Protein AF-A0A535H1F7-F1 (afdb_monomer_lite)

pLDDT: mean 89.7, std 13.37, range [34.09, 97.94]

Radius of gyration: 19.29 Å; chains: 1; bounding box: 61×32×50 Å

Foldseek 3Di:
DDDPPPDVDPCDPVNCVVFFPFPDPAFADWDFDQLQKIKTWGQDPNDIDIDIDGDWFKWFFLDCQLVVVCPVLAEACPDDCNVVGQKYWHAADDDRLDSGIIITGNGRVVVQVSSQVSVCVVVVHHDDDCVVVVSTIDHDGRRVRVCVVNRGDHD

Sequence (155 aa):
MFPFTSDETTVRVEDERVFGWDAMPGIVSVWANREGRAVVWQRLEGRITFTTERCRPWLFATTLEELSKLGRSLLPLDGAGGDGAAVSYRELEGPEGSYRYMLSARDGRALERMLLNGASRRLGRQVTNLNDLPETYYHLGPVEQYLMLTGRVYF

Secondary structure (DSSP, 8-state):
------------HHHHHHH-S-----EEEEEE-TTSEEEEEEEETTEEEEEEEE---EEEES-SGGGGGGGGGEEETTSTTTTTSSEEEEE-S--TTSS-EEEEES-HHHHHHHHHHHHHHHHTS----GGG-TTTEE---HHHHHHHHHT----

Structure (mmCIF, N/CA/C/O backbone):
data_AF-A0A535H1F7-F1
#
_entry.id   AF-A0A535H1F7-F1
#
loop_
_atom_site.group_PDB
_atom_site.id
_atom_site.type_symbol
_atom_site.label_atom_id
_atom_site.label_alt_id
_atom_site.label_comp_id
_atom_site.label_asym_id
_atom_site.label_entity_id
_atom_site.label_seq_id
_atom_site.pdbx_PDB_ins_code
_atom_site.Cartn_x
_atom_site.Cartn_y
_atom_site.Cartn_z
_atom_site.occupancy
_atom_site.B_iso_or_equiv
_atom_site.auth_seq_id
_atom_site.auth_comp_id
_atom_site.auth_asym_id
_atom_site.auth_atom_id
_atom_site.pdbx_PDB_model_num
ATOM 1 N N . MET A 1 1 ? 39.985 3.943 -28.344 1.00 34.12 1 MET A N 1
ATOM 2 C CA . MET A 1 1 ? 39.216 2.724 -28.027 1.00 34.12 1 MET A CA 1
ATOM 3 C C . MET A 1 1 ? 39.763 2.205 -26.710 1.00 34.12 1 MET A C 1
ATOM 5 O O . MET A 1 1 ? 40.805 1.570 -26.709 1.00 34.12 1 MET A O 1
ATOM 9 N N . PHE A 1 2 ? 39.169 2.623 -25.593 1.00 34.09 2 PHE A N 1
ATOM 10 C CA . PHE A 1 2 ? 39.557 2.137 -24.267 1.00 34.09 2 PHE A CA 1
ATOM 11 C C . PHE A 1 2 ? 38.688 0.921 -23.945 1.00 34.09 2 PHE A C 1
ATOM 13 O O . PHE A 1 2 ? 37.485 0.979 -24.216 1.00 34.09 2 PHE A O 1
ATOM 20 N N . PRO A 1 3 ? 39.259 -0.181 -23.438 1.00 44.75 3 PRO A N 1
ATOM 21 C CA . PRO A 1 3 ? 38.464 -1.339 -23.087 1.00 44.75 3 PRO A CA 1
ATOM 22 C C . PRO A 1 3 ? 37.651 -0.991 -21.838 1.00 44.75 3 PRO A C 1
ATOM 24 O O . PRO A 1 3 ? 38.208 -0.580 -20.822 1.00 44.75 3 PRO A O 1
ATOM 27 N N . PHE A 1 4 ? 36.330 -1.137 -21.921 1.00 38.34 4 PHE A N 1
ATOM 28 C CA . PHE A 1 4 ? 35.509 -1.313 -20.731 1.00 38.34 4 PHE A CA 1
ATOM 29 C C . PHE A 1 4 ? 35.819 -2.717 -20.219 1.00 38.34 4 PHE A C 1
ATOM 31 O O . PHE A 1 4 ? 35.264 -3.704 -20.697 1.00 38.34 4 PHE A O 1
ATOM 38 N N . THR A 1 5 ? 36.777 -2.814 -19.305 1.00 42.38 5 THR A N 1
ATOM 39 C CA . THR A 1 5 ? 36.893 -3.986 -18.448 1.00 42.38 5 THR A CA 1
ATOM 40 C C . THR A 1 5 ? 35.646 -3.962 -17.578 1.00 42.38 5 THR A C 1
ATOM 42 O O . THR A 1 5 ? 35.468 -3.044 -16.780 1.00 42.38 5 THR A O 1
ATOM 45 N N . SER A 1 6 ? 34.732 -4.899 -17.814 1.00 46.84 6 SER A N 1
ATOM 46 C CA . SER A 1 6 ? 33.605 -5.167 -16.929 1.00 46.84 6 SER A CA 1
ATOM 47 C C . SER A 1 6 ? 34.179 -5.645 -15.604 1.00 46.84 6 SER A C 1
ATOM 49 O O . SER A 1 6 ? 34.478 -6.827 -15.441 1.00 46.84 6 SER A O 1
ATOM 51 N N . ASP A 1 7 ? 34.422 -4.686 -14.716 1.00 46.91 7 ASP A N 1
ATOM 52 C CA . ASP A 1 7 ? 34.613 -4.952 -13.304 1.00 46.91 7 ASP A CA 1
ATOM 53 C C . ASP A 1 7 ? 33.304 -5.580 -12.826 1.00 46.91 7 ASP A C 1
ATOM 55 O O . ASP A 1 7 ? 32.219 -5.058 -13.096 1.00 46.91 7 ASP A O 1
ATOM 59 N N . GLU A 1 8 ? 33.393 -6.761 -12.234 1.00 54.22 8 GLU A N 1
ATOM 60 C CA . GLU A 1 8 ? 32.264 -7.444 -11.619 1.00 54.22 8 GLU A CA 1
ATOM 61 C C . GLU A 1 8 ? 31.886 -6.596 -10.398 1.00 54.22 8 GLU A C 1
ATOM 63 O O . GLU A 1 8 ? 32.431 -6.757 -9.305 1.00 54.22 8 GLU A O 1
ATOM 68 N N . THR A 1 9 ? 31.063 -5.569 -10.633 1.00 55.44 9 THR A N 1
ATOM 69 C CA . THR A 1 9 ? 30.801 -4.511 -9.664 1.00 55.44 9 THR A CA 1
ATOM 70 C C . THR A 1 9 ? 30.139 -5.131 -8.451 1.00 55.44 9 THR A C 1
ATOM 72 O O . THR A 1 9 ? 28.969 -5.513 -8.476 1.00 55.44 9 THR A O 1
ATOM 75 N N . THR A 1 10 ? 30.896 -5.230 -7.366 1.00 58.28 10 THR A N 1
ATOM 76 C CA . THR A 1 10 ? 30.339 -5.457 -6.042 1.00 58.28 10 THR A CA 1
ATOM 77 C C . THR A 1 10 ? 29.435 -4.262 -5.768 1.00 58.28 10 THR A C 1
ATOM 79 O O . THR A 1 10 ? 29.930 -3.162 -5.522 1.00 58.28 10 THR A O 1
ATOM 82 N N . VAL A 1 11 ? 28.119 -4.459 -5.907 1.00 60.19 11 VAL A N 1
ATOM 83 C CA . VAL A 1 11 ? 27.111 -3.435 -5.613 1.00 60.19 11 VAL A CA 1
ATOM 84 C C . VAL A 1 11 ? 27.355 -2.976 -4.184 1.00 60.19 11 VAL A C 1
ATOM 86 O O . VAL A 1 11 ? 27.321 -3.785 -3.252 1.00 60.19 11 VAL A O 1
ATOM 89 N N . ARG A 1 12 ? 27.694 -1.699 -4.011 1.00 71.06 12 ARG A N 1
ATOM 90 C CA . ARG A 1 12 ? 27.911 -1.153 -2.675 1.00 71.06 12 ARG A CA 1
ATOM 91 C C . ARG A 1 12 ? 26.553 -0.876 -2.045 1.00 71.06 12 ARG A C 1
ATOM 93 O O . ARG A 1 12 ? 25.614 -0.503 -2.739 1.00 71.06 12 ARG A O 1
ATOM 100 N N . VAL A 1 13 ? 26.439 -0.998 -0.725 1.00 73.44 13 VAL A N 1
ATOM 101 C CA . VAL A 1 13 ? 25.183 -0.688 -0.008 1.00 73.44 13 VAL A CA 1
ATOM 102 C C . VAL A 1 13 ? 24.744 0.761 -0.263 1.00 73.44 13 VAL A C 1
ATOM 104 O O . VAL A 1 13 ? 23.559 1.082 -0.259 1.00 73.44 13 VAL A O 1
ATOM 107 N N . GLU A 1 14 ? 25.688 1.668 -0.516 1.00 77.81 14 GLU A N 1
ATOM 108 C CA . GLU A 1 14 ? 25.384 3.043 -0.901 1.00 77.81 14 GLU A CA 1
ATOM 109 C C . GLU A 1 14 ? 24.698 3.149 -2.273 1.00 77.81 14 GLU A C 1
ATOM 111 O O . GLU A 1 14 ? 23.870 4.046 -2.452 1.00 77.81 14 GLU A O 1
ATOM 116 N N . ASP A 1 15 ? 24.980 2.233 -3.205 1.00 75.44 15 ASP A N 1
ATOM 117 C CA . ASP A 1 15 ? 24.348 2.197 -4.528 1.00 75.44 15 ASP A CA 1
ATOM 118 C C . ASP A 1 15 ? 22.857 1.861 -4.404 1.00 75.44 15 ASP A C 1
ATOM 120 O O . ASP A 1 15 ? 22.048 2.448 -5.122 1.00 75.44 15 ASP A O 1
ATOM 124 N N . GLU A 1 16 ? 22.465 1.033 -3.425 1.00 79.94 16 GLU A N 1
ATOM 125 C CA . GLU A 1 16 ? 21.056 0.704 -3.156 1.00 79.94 16 GLU A CA 1
ATOM 126 C C . GLU A 1 16 ? 20.216 1.938 -2.794 1.00 79.94 16 GLU A C 1
ATOM 128 O O . GLU A 1 16 ? 19.014 1.989 -3.052 1.00 79.94 16 GLU A O 1
ATOM 133 N N . ARG A 1 17 ? 20.837 2.969 -2.207 1.00 74.69 17 ARG A N 1
ATOM 134 C CA . ARG A 1 17 ? 20.139 4.205 -1.815 1.00 74.69 17 ARG A CA 1
ATOM 135 C C . ARG A 1 17 ? 19.812 5.099 -3.000 1.00 74.69 17 ARG A C 1
ATOM 137 O O . ARG A 1 17 ? 18.868 5.881 -2.925 1.00 74.69 17 ARG A O 1
ATOM 144 N N . VAL A 1 18 ? 20.631 5.032 -4.046 1.00 73.50 18 VAL A N 1
ATOM 145 C CA . VAL A 1 18 ? 20.460 5.840 -5.253 1.00 73.50 18 VAL A CA 1
ATOM 146 C C . VAL A 1 18 ? 19.662 5.040 -6.268 1.00 73.50 18 VAL A C 1
ATOM 148 O O . VAL A 1 18 ? 18.619 5.504 -6.703 1.00 73.50 18 VAL A O 1
ATOM 151 N N . PHE A 1 19 ? 20.111 3.830 -6.593 1.00 76.94 19 PHE A N 1
ATOM 152 C CA . PHE A 1 19 ? 19.600 3.006 -7.688 1.00 76.94 19 PHE A CA 1
ATOM 153 C C . PHE A 1 19 ? 18.562 1.965 -7.259 1.00 76.94 19 PHE A C 1
ATOM 155 O O . PHE A 1 19 ? 18.082 1.208 -8.100 1.00 76.94 19 PHE A O 1
ATOM 162 N N . GLY A 1 20 ? 18.192 1.939 -5.977 1.00 82.44 20 GLY A N 1
ATOM 163 C CA . GLY A 1 20 ? 17.369 0.869 -5.433 1.00 82.44 20 GLY A CA 1
ATOM 164 C C . GLY A 1 20 ? 18.135 -0.454 -5.328 1.00 82.44 20 GLY A C 1
ATOM 165 O O . GLY A 1 20 ? 19.291 -0.557 -5.733 1.00 82.44 20 GLY A O 1
ATOM 166 N N . TRP A 1 21 ? 17.501 -1.475 -4.758 1.00 84.56 21 TRP A N 1
ATOM 167 C CA . TRP A 1 21 ? 18.108 -2.801 -4.562 1.00 84.56 21 TRP A CA 1
ATOM 168 C C . TRP A 1 21 ? 17.654 -3.842 -5.601 1.00 84.56 21 TRP A C 1
ATOM 170 O O . TRP A 1 21 ? 18.106 -4.986 -5.572 1.00 84.56 21 TRP A O 1
ATOM 180 N N . ASP A 1 22 ? 16.757 -3.476 -6.522 1.00 87.56 22 ASP A N 1
ATOM 181 C CA . ASP A 1 22 ? 16.341 -4.337 -7.632 1.00 87.56 22 ASP A CA 1
ATOM 182 C C . ASP A 1 22 ? 17.263 -4.131 -8.841 1.00 87.56 22 ASP A C 1
ATOM 184 O O . ASP A 1 22 ? 17.477 -3.011 -9.301 1.00 87.56 22 ASP A O 1
ATOM 188 N N . ALA A 1 23 ? 17.797 -5.229 -9.379 1.00 82.50 23 ALA A N 1
ATOM 189 C CA . ALA A 1 23 ? 18.746 -5.195 -10.488 1.00 82.50 23 ALA A CA 1
ATOM 190 C C . ALA A 1 23 ? 18.111 -4.863 -11.853 1.00 82.50 23 ALA A C 1
ATOM 192 O O . ALA A 1 23 ? 18.832 -4.813 -12.849 1.00 82.50 23 ALA A O 1
ATOM 193 N N . MET A 1 24 ? 16.786 -4.684 -11.941 1.00 82.56 24 MET A N 1
ATOM 194 C CA . MET A 1 24 ? 16.075 -4.409 -13.187 1.00 82.56 24 MET A CA 1
ATOM 195 C C . MET A 1 24 ? 16.533 -3.073 -13.794 1.00 82.56 24 MET A C 1
ATOM 197 O O . MET A 1 24 ? 16.177 -2.004 -13.294 1.00 82.56 24 MET A O 1
ATOM 201 N N . PRO A 1 25 ? 17.256 -3.095 -14.929 1.00 82.50 25 PRO A N 1
ATOM 202 C CA . PRO A 1 25 ? 17.797 -1.878 -15.500 1.00 82.50 25 PRO A CA 1
ATOM 203 C C . PRO A 1 25 ? 16.764 -1.159 -16.374 1.00 82.50 25 PRO A C 1
ATOM 205 O O . PRO A 1 25 ? 15.789 -1.738 -16.869 1.00 82.50 25 PRO A O 1
ATOM 208 N N . GLY A 1 26 ? 17.047 0.118 -16.634 1.00 86.50 26 GLY A N 1
ATOM 209 C CA . GLY A 1 26 ? 16.434 0.871 -17.726 1.00 86.50 26 GLY A CA 1
ATOM 210 C C . GLY A 1 26 ? 14.950 1.174 -17.551 1.00 86.50 26 GLY A C 1
ATOM 211 O O . GLY A 1 26 ? 14.275 1.389 -18.555 1.00 86.50 26 GLY A O 1
ATOM 212 N N . ILE A 1 27 ? 14.425 1.185 -16.324 1.00 93.19 27 ILE A N 1
ATOM 213 C CA . ILE A 1 27 ? 13.049 1.618 -16.064 1.00 93.19 27 ILE A CA 1
ATOM 214 C C . ILE A 1 27 ? 12.942 3.108 -16.399 1.00 93.19 27 ILE A C 1
ATOM 216 O O . ILE A 1 27 ? 13.710 3.922 -15.899 1.00 93.19 27 ILE A O 1
ATOM 220 N N . VAL A 1 28 ? 11.990 3.454 -17.264 1.00 94.19 28 VAL A N 1
ATOM 221 C CA . VAL A 1 28 ? 11.744 4.840 -17.705 1.00 94.19 28 VAL A CA 1
ATOM 222 C C . VAL A 1 28 ? 10.407 5.384 -17.213 1.00 94.19 28 VAL A C 1
ATOM 224 O O . VAL A 1 28 ? 10.169 6.585 -17.266 1.00 94.19 28 VAL A O 1
ATOM 227 N N . SER A 1 29 ? 9.496 4.509 -16.785 1.00 95.44 29 SER A N 1
ATOM 228 C CA . SER A 1 29 ? 8.220 4.904 -16.198 1.00 95.44 29 SER A CA 1
ATOM 229 C C . SER A 1 29 ? 7.586 3.734 -15.459 1.00 95.44 29 SER A C 1
ATOM 231 O O . SER A 1 29 ? 7.764 2.573 -15.841 1.00 95.44 29 SER A O 1
ATOM 233 N N . VAL A 1 30 ? 6.798 4.049 -14.437 1.00 97.00 30 VAL A N 1
ATOM 234 C CA . VAL A 1 30 ? 5.949 3.096 -13.730 1.00 97.00 30 VAL A CA 1
ATOM 235 C C . VAL A 1 30 ? 4.556 3.687 -13.585 1.00 97.00 30 VAL A C 1
ATOM 237 O O . VAL A 1 30 ? 4.379 4.854 -13.243 1.00 97.00 30 VAL A O 1
ATOM 240 N N . TRP A 1 31 ? 3.553 2.848 -13.802 1.00 97.62 31 TRP A N 1
ATOM 241 C CA . TRP A 1 31 ? 2.172 3.109 -13.431 1.00 97.62 31 TRP A CA 1
ATOM 242 C C . TRP A 1 31 ? 1.718 1.994 -12.508 1.00 97.62 31 TRP A C 1
ATOM 244 O O . TRP A 1 31 ? 1.998 0.826 -12.763 1.00 97.62 31 TRP A O 1
ATOM 254 N N . ALA A 1 32 ? 0.979 2.332 -11.462 1.00 97.56 32 ALA A N 1
ATOM 255 C CA . ALA A 1 32 ? 0.374 1.344 -10.589 1.00 97.56 32 ALA A CA 1
ATOM 256 C C . ALA A 1 32 ? -1.012 1.799 -10.140 1.00 97.56 32 ALA A C 1
ATOM 258 O O . ALA A 1 32 ? -1.337 2.989 -10.159 1.00 97.56 32 ALA A O 1
ATOM 259 N N . ASN A 1 33 ? -1.842 0.844 -9.725 1.00 96.44 33 ASN A N 1
ATOM 260 C CA . ASN A 1 33 ? -3.185 1.119 -9.236 1.00 96.44 33 ASN A CA 1
ATOM 261 C C . ASN A 1 33 ? -3.482 0.447 -7.890 1.00 96.44 33 ASN A C 1
ATOM 263 O O . ASN A 1 33 ? -2.774 -0.442 -7.422 1.00 96.44 33 ASN A O 1
ATOM 267 N N . ARG A 1 34 ? -4.597 0.859 -7.279 1.00 93.31 34 ARG A N 1
ATOM 268 C CA . ARG A 1 34 ? -5.045 0.361 -5.968 1.00 93.31 34 ARG A CA 1
ATOM 269 C C . ARG A 1 34 ? -5.442 -1.119 -5.955 1.00 93.31 34 ARG A C 1
ATOM 271 O O . ARG A 1 34 ? -5.617 -1.679 -4.886 1.00 93.31 34 ARG A O 1
ATOM 278 N N . GLU A 1 35 ? -5.589 -1.763 -7.108 1.00 94.94 35 GLU A N 1
ATOM 279 C CA . GLU A 1 35 ? -5.881 -3.203 -7.213 1.00 94.94 35 GLU A CA 1
ATOM 280 C C . GLU A 1 35 ? -4.596 -4.046 -7.244 1.00 94.94 35 GLU A C 1
ATOM 282 O O . GLU A 1 35 ? -4.649 -5.248 -7.508 1.00 94.94 35 GLU A O 1
ATOM 287 N N . GLY A 1 36 ? -3.430 -3.424 -7.038 1.00 94.81 36 GLY A N 1
ATOM 288 C CA . GLY A 1 36 ? -2.150 -4.125 -7.030 1.00 94.81 36 GLY A CA 1
ATOM 289 C C . GLY A 1 36 ? -1.654 -4.501 -8.420 1.00 94.81 36 GLY A C 1
ATOM 290 O O . GLY A 1 36 ? -0.954 -5.496 -8.578 1.00 94.81 36 GLY A O 1
ATOM 291 N N . ARG A 1 37 ? -2.060 -3.773 -9.465 1.00 97.19 37 ARG A N 1
ATOM 292 C CA . ARG A 1 37 ? -1.459 -3.905 -10.797 1.00 97.19 37 ARG A CA 1
ATOM 293 C C . ARG A 1 37 ? -0.395 -2.834 -10.969 1.00 97.19 37 ARG A C 1
ATOM 295 O O . ARG A 1 37 ? -0.678 -1.668 -10.706 1.00 97.19 37 ARG A O 1
ATOM 302 N N . ALA A 1 38 ? 0.758 -3.230 -11.493 1.00 97.62 38 ALA A N 1
ATOM 303 C CA . ALA A 1 38 ? 1.793 -2.325 -11.963 1.00 97.62 38 ALA A CA 1
ATOM 304 C C . ALA A 1 38 ? 2.088 -2.573 -13.446 1.00 97.62 38 ALA A C 1
ATOM 306 O O . ALA A 1 38 ? 1.972 -3.696 -13.940 1.00 97.62 38 ALA A O 1
ATOM 307 N N . VAL A 1 39 ? 2.444 -1.512 -14.159 1.00 97.94 39 VAL A N 1
ATOM 308 C CA . VAL A 1 39 ? 3.010 -1.556 -15.503 1.00 97.94 39 VAL A CA 1
ATOM 309 C C . VAL A 1 39 ? 4.340 -0.827 -15.446 1.00 97.94 39 VAL A C 1
ATOM 311 O O . VAL A 1 39 ? 4.409 0.317 -14.996 1.00 97.94 39 VAL A O 1
ATOM 314 N N . VAL A 1 40 ? 5.389 -1.515 -15.876 1.00 97.00 40 VAL A N 1
ATOM 315 C CA . VAL A 1 40 ? 6.763 -1.021 -15.868 1.00 97.00 40 VAL A CA 1
ATOM 316 C C . VAL A 1 40 ? 7.191 -0.859 -17.309 1.00 97.00 40 VAL A C 1
ATOM 318 O O . VAL A 1 40 ? 7.174 -1.832 -18.060 1.00 97.00 40 VAL A O 1
ATOM 321 N N . TRP A 1 41 ? 7.572 0.353 -17.696 1.00 97.12 41 TRP A N 1
ATOM 322 C CA . TRP A 1 41 ? 8.166 0.611 -19.001 1.00 97.12 41 TRP A CA 1
ATOM 323 C C . TRP A 1 41 ? 9.676 0.618 -18.874 1.00 97.12 41 TRP A C 1
ATOM 325 O O . TRP A 1 41 ? 10.231 1.296 -18.007 1.00 97.12 41 TRP A O 1
ATOM 335 N N . GLN A 1 42 ? 10.333 -0.105 -19.771 1.00 94.56 42 GLN A N 1
ATOM 336 C CA . GLN A 1 42 ? 11.781 -0.242 -19.796 1.00 94.56 42 GLN A CA 1
ATOM 337 C C . GLN A 1 42 ? 12.335 0.147 -21.157 1.00 94.56 42 GLN A C 1
ATOM 339 O O . GLN A 1 42 ? 11.711 -0.105 -22.187 1.00 94.56 42 GLN A O 1
ATOM 344 N N . ARG A 1 43 ? 13.531 0.732 -21.167 1.00 94.25 43 ARG A N 1
ATOM 345 C CA . ARG A 1 43 ? 14.332 0.920 -22.372 1.00 94.25 43 ARG A CA 1
ATOM 346 C C . ARG A 1 43 ? 15.378 -0.187 -22.457 1.00 94.25 43 ARG A C 1
ATOM 348 O O . ARG A 1 43 ? 16.350 -0.175 -21.710 1.00 94.25 43 ARG A O 1
ATOM 355 N N . LEU A 1 44 ? 15.202 -1.095 -23.410 1.00 90.81 44 LEU A N 1
ATOM 356 C CA . LEU A 1 44 ? 16.121 -2.195 -23.700 1.00 90.81 44 LEU A CA 1
ATOM 357 C C . LEU A 1 44 ? 16.617 -2.053 -25.139 1.00 90.81 44 LEU A C 1
ATOM 359 O O . LEU A 1 44 ? 15.812 -1.933 -26.060 1.00 90.81 44 LEU A O 1
ATOM 363 N N . GLU A 1 45 ? 17.938 -1.998 -25.330 1.00 90.94 45 GLU A N 1
ATOM 364 C CA . GLU A 1 45 ? 18.575 -1.879 -26.657 1.00 90.94 45 GLU A CA 1
ATOM 365 C C . GLU A 1 45 ? 17.993 -0.740 -27.527 1.00 90.94 45 GLU A C 1
ATOM 367 O O . GLU A 1 45 ? 17.797 -0.864 -28.735 1.00 90.94 45 GLU A O 1
ATOM 372 N N . GLY A 1 46 ? 17.654 0.389 -26.894 1.00 90.75 46 GLY A N 1
ATOM 373 C CA . GLY A 1 46 ? 17.075 1.557 -27.569 1.00 90.75 46 GLY A CA 1
ATOM 374 C C . GLY A 1 46 ? 15.577 1.459 -27.888 1.00 90.75 46 GLY A C 1
ATOM 375 O O . GLY A 1 46 ? 15.021 2.406 -28.441 1.00 90.75 46 GLY A O 1
ATOM 376 N N . ARG A 1 47 ? 14.899 0.369 -27.513 1.00 94.44 47 ARG A N 1
ATOM 377 C CA . ARG A 1 47 ? 13.449 0.183 -27.672 1.00 94.44 47 ARG A CA 1
ATOM 378 C C . ARG A 1 47 ? 12.737 0.280 -26.329 1.00 94.44 47 ARG A C 1
ATOM 380 O O . ARG A 1 47 ? 13.277 -0.146 -25.315 1.00 94.44 47 ARG A O 1
ATOM 387 N N . ILE A 1 48 ? 11.519 0.825 -26.330 1.00 95.88 48 ILE A N 1
ATOM 388 C CA . ILE A 1 48 ? 10.656 0.828 -25.144 1.00 95.88 48 ILE A CA 1
ATOM 389 C C . ILE A 1 48 ? 9.794 -0.435 -25.161 1.00 95.88 48 ILE A C 1
ATOM 391 O O . ILE A 1 48 ? 9.042 -0.664 -26.109 1.00 95.88 48 ILE A O 1
ATOM 395 N N . THR A 1 49 ? 9.894 -1.233 -24.105 1.00 95.94 49 THR A 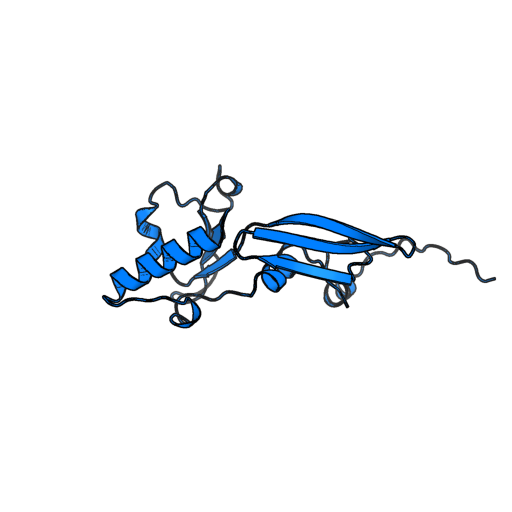N 1
ATOM 396 C CA . THR A 1 49 ? 9.031 -2.382 -23.816 1.00 95.94 49 THR A CA 1
ATOM 397 C C . THR A 1 49 ? 8.245 -2.116 -22.535 1.00 95.94 49 THR A C 1
ATOM 399 O O . THR A 1 49 ? 8.540 -1.168 -21.803 1.00 95.94 49 THR A O 1
ATOM 402 N N . PHE A 1 50 ? 7.218 -2.923 -22.263 1.00 96.44 50 PHE A N 1
ATOM 403 C CA . PHE A 1 50 ? 6.520 -2.869 -20.984 1.00 96.44 50 PHE A CA 1
ATOM 404 C C . PHE A 1 50 ? 6.210 -4.262 -20.445 1.00 96.44 50 PHE A C 1
ATOM 406 O O . PHE A 1 50 ? 5.912 -5.180 -21.210 1.00 96.44 50 PHE A O 1
ATOM 413 N N . THR A 1 51 ? 6.216 -4.377 -19.121 1.00 96.88 51 THR A N 1
ATOM 414 C CA . THR A 1 51 ? 5.828 -5.582 -18.384 1.00 96.88 51 THR A CA 1
ATOM 415 C C . THR A 1 51 ? 4.684 -5.235 -17.442 1.00 96.88 51 THR A C 1
ATOM 417 O O . THR A 1 51 ? 4.646 -4.149 -16.868 1.00 96.88 51 THR A O 1
ATOM 420 N N . THR A 1 52 ? 3.715 -6.141 -17.307 1.00 97.56 52 THR A N 1
ATOM 421 C CA . THR A 1 52 ? 2.640 -6.014 -16.316 1.00 97.56 52 THR A CA 1
ATOM 422 C C . THR A 1 52 ? 2.905 -6.951 -15.154 1.00 97.56 52 THR A C 1
ATOM 424 O O . THR A 1 52 ? 3.094 -8.148 -15.353 1.00 97.56 52 THR A O 1
ATOM 427 N N . GLU A 1 53 ? 2.839 -6.412 -13.944 1.00 95.94 53 GLU A N 1
ATOM 428 C CA . GLU A 1 53 ? 3.138 -7.127 -12.711 1.00 95.94 53 GLU A CA 1
ATOM 429 C C . GLU A 1 53 ? 1.987 -7.000 -11.713 1.00 95.94 53 GLU A C 1
ATOM 431 O O . GLU A 1 53 ? 1.119 -6.120 -11.808 1.00 95.94 53 GLU A O 1
ATOM 436 N N . ARG A 1 54 ? 1.969 -7.924 -10.751 1.00 94.50 54 ARG A N 1
ATOM 437 C CA . ARG A 1 54 ? 1.074 -7.875 -9.599 1.00 94.50 54 ARG A CA 1
ATOM 438 C C . ARG A 1 54 ? 1.896 -7.629 -8.348 1.00 94.50 54 ARG A C 1
ATOM 440 O O . ARG A 1 54 ? 2.834 -8.367 -8.073 1.00 94.50 54 ARG A O 1
ATOM 447 N N . CYS A 1 55 ? 1.500 -6.626 -7.583 1.00 92.12 55 CYS A N 1
ATOM 448 C CA . CYS A 1 55 ? 1.982 -6.381 -6.235 1.00 92.12 55 CYS A CA 1
ATOM 449 C C . CYS A 1 55 ? 0.805 -6.483 -5.267 1.00 92.12 55 CYS A C 1
ATOM 451 O O . CYS A 1 55 ? -0.353 -6.336 -5.658 1.00 92.12 55 CYS A O 1
ATOM 453 N N . ARG A 1 56 ? 1.091 -6.750 -3.995 1.00 94.50 56 ARG A N 1
ATOM 454 C CA . ARG A 1 56 ? 0.076 -6.707 -2.944 1.00 94.50 56 ARG A CA 1
ATOM 455 C C . ARG A 1 56 ? 0.063 -5.308 -2.331 1.00 94.50 56 ARG A C 1
ATOM 457 O O . ARG A 1 56 ? 1.048 -4.964 -1.675 1.00 94.50 56 ARG A O 1
ATOM 464 N N . PRO A 1 57 ? -0.994 -4.496 -2.518 1.00 95.62 57 PRO A N 1
ATOM 465 C CA . PRO A 1 57 ? -1.073 -3.187 -1.885 1.00 95.62 57 PRO A CA 1
ATOM 466 C C . PRO A 1 57 ? -0.962 -3.305 -0.370 1.00 95.62 57 PRO A C 1
ATOM 468 O O . PRO A 1 57 ? -1.424 -4.291 0.216 1.00 95.62 57 PRO A O 1
ATOM 471 N N . TRP A 1 58 ? -0.366 -2.295 0.248 1.00 96.50 58 TRP A N 1
ATOM 472 C CA . TRP A 1 58 ? -0.102 -2.264 1.675 1.00 96.50 58 TRP A CA 1
ATOM 473 C C . TRP A 1 58 ? -0.268 -0.864 2.265 1.00 96.50 58 TRP A C 1
ATOM 475 O O . TRP A 1 58 ? -0.160 0.148 1.573 1.00 96.50 58 TRP A O 1
ATOM 485 N N . LEU A 1 59 ? -0.568 -0.811 3.558 1.00 97.31 59 LEU A N 1
ATOM 486 C CA . LEU A 1 59 ? -0.636 0.422 4.340 1.00 97.31 59 LEU A CA 1
ATOM 487 C C . LEU A 1 59 ? -0.349 0.115 5.804 1.00 97.31 59 LEU A C 1
ATOM 489 O O . LEU A 1 59 ? -0.474 -1.036 6.228 1.00 97.31 59 LEU A O 1
ATOM 493 N N . PHE A 1 60 ? 0.000 1.131 6.582 1.00 97.81 60 PHE A N 1
ATOM 494 C CA . PHE A 1 60 ? 0.122 0.977 8.022 1.00 97.81 60 PHE A CA 1
ATOM 495 C C . PHE A 1 60 ? -1.149 1.403 8.743 1.00 97.81 60 PHE A C 1
ATOM 497 O O . PHE A 1 60 ? -1.810 2.368 8.358 1.00 97.81 60 PHE A O 1
ATOM 504 N N . ALA A 1 61 ? -1.454 0.693 9.821 1.00 97.94 61 ALA A N 1
ATOM 505 C CA . ALA A 1 61 ? -2.541 0.986 10.729 1.00 97.94 61 ALA A CA 1
ATOM 506 C C . ALA A 1 61 ? -2.057 0.977 12.183 1.00 97.94 61 ALA A C 1
ATOM 508 O O . ALA A 1 61 ? -1.125 0.251 12.539 1.00 97.94 61 ALA A O 1
ATOM 509 N N . THR A 1 62 ? -2.713 1.760 13.035 1.00 97.69 62 THR A N 1
ATOM 510 C CA . THR A 1 62 ? -2.465 1.743 14.487 1.00 97.69 62 THR A CA 1
ATOM 511 C C . THR A 1 62 ? -3.261 0.653 15.210 1.00 97.69 62 THR A C 1
ATOM 513 O O . THR A 1 62 ? -2.901 0.232 16.308 1.00 97.69 62 THR A O 1
ATOM 516 N N . THR A 1 63 ? -4.313 0.132 14.571 1.00 95.12 63 THR A N 1
ATOM 517 C CA . THR A 1 63 ? -5.207 -0.905 15.104 1.00 95.12 63 THR A CA 1
ATOM 518 C C . THR A 1 63 ? -5.702 -1.854 14.005 1.00 95.12 63 THR A C 1
ATOM 520 O O . THR A 1 63 ? -5.640 -1.541 12.816 1.00 95.12 63 THR A O 1
ATOM 523 N N . LEU A 1 64 ? -6.210 -3.022 14.412 1.00 95.94 64 LEU A N 1
ATOM 524 C CA . LEU A 1 64 ? -6.893 -4.002 13.555 1.00 95.94 64 LEU A CA 1
ATOM 525 C C . LEU A 1 64 ? -8.421 -4.002 13.752 1.00 95.94 64 LEU A C 1
ATOM 527 O O . LEU A 1 64 ? -9.116 -4.844 13.180 1.00 95.94 64 LEU A O 1
ATOM 531 N N . GLU A 1 65 ? -8.959 -3.096 14.572 1.00 94.50 65 GLU A N 1
ATOM 532 C CA . GLU A 1 65 ? -10.364 -3.100 15.001 1.00 94.50 65 GLU A CA 1
ATOM 533 C C . GLU A 1 65 ? -11.353 -3.106 13.822 1.00 94.50 65 GLU A C 1
ATOM 535 O O . GLU A 1 65 ? -12.307 -3.894 13.812 1.00 94.50 65 GLU A O 1
ATOM 540 N N . GLU A 1 66 ? -11.099 -2.312 12.776 1.00 93.56 66 GLU A N 1
ATOM 541 C CA . GLU A 1 66 ? -11.947 -2.246 11.578 1.00 93.56 66 GLU A CA 1
ATOM 542 C C . GLU A 1 66 ? -11.996 -3.564 10.794 1.00 93.56 66 GLU A C 1
ATOM 544 O O . GLU A 1 66 ? -12.962 -3.827 10.071 1.00 93.56 66 GLU A O 1
ATOM 549 N N . LEU A 1 67 ? -10.984 -4.416 10.964 1.00 95.00 67 LEU A N 1
ATOM 550 C CA . LEU A 1 67 ? -10.874 -5.724 10.329 1.00 95.00 67 LEU A CA 1
ATOM 551 C C . LEU A 1 67 ? -11.341 -6.874 11.229 1.00 95.00 67 LEU A C 1
ATOM 553 O O . LEU A 1 67 ? -11.371 -8.012 10.766 1.00 95.00 67 LEU A O 1
ATOM 557 N N . SER A 1 68 ? -11.776 -6.609 12.467 1.00 89.94 68 SER A N 1
ATOM 558 C CA . SER A 1 68 ? -12.239 -7.631 13.428 1.00 89.94 68 SER A CA 1
ATOM 559 C C . SER A 1 68 ? -13.252 -8.626 12.843 1.00 89.94 68 SER A C 1
ATOM 561 O O . SER A 1 68 ? -13.233 -9.813 13.167 1.00 89.94 68 SER A O 1
ATOM 563 N N . LYS A 1 69 ? -14.101 -8.175 11.912 1.00 88.62 69 LYS A N 1
ATOM 564 C CA . LYS A 1 69 ? -15.103 -9.008 11.224 1.00 88.62 69 LYS A CA 1
ATOM 565 C C . LYS A 1 69 ? -14.530 -10.083 10.312 1.00 88.62 69 LYS A C 1
ATOM 567 O O . LYS A 1 69 ? -15.238 -11.042 10.018 1.00 88.62 69 LYS A O 1
ATOM 572 N N . LEU A 1 70 ? -13.285 -9.943 9.859 1.00 90.88 70 LEU A N 1
ATOM 573 C CA . LEU A 1 70 ? -12.604 -11.013 9.136 1.00 90.88 70 LEU A CA 1
ATOM 574 C C . LEU A 1 70 ? -12.380 -12.237 10.028 1.00 90.88 70 LEU A C 1
ATOM 576 O O . LEU A 1 70 ? -12.306 -13.353 9.509 1.00 90.88 70 LEU A O 1
ATOM 580 N N . GLY A 1 71 ? -12.294 -12.046 11.350 1.00 91.56 71 GLY A N 1
ATOM 581 C CA . GLY A 1 71 ? -12.033 -13.110 12.310 1.00 91.56 71 GLY A CA 1
ATOM 582 C C . GLY A 1 71 ? -10.838 -13.955 11.871 1.00 91.56 71 GLY A C 1
ATOM 583 O O . GLY A 1 71 ? -9.759 -13.438 11.606 1.00 91.56 71 GLY A O 1
ATOM 584 N N . ARG A 1 72 ? -11.066 -15.260 11.698 1.00 90.69 72 ARG A N 1
ATOM 585 C CA . ARG A 1 72 ? -10.041 -16.229 11.269 1.00 90.69 72 ARG A CA 1
ATOM 586 C C . ARG A 1 72 ? -9.517 -16.026 9.841 1.00 90.69 72 ARG A C 1
ATOM 588 O O . ARG A 1 72 ? -8.565 -16.693 9.460 1.00 90.69 72 ARG A O 1
ATOM 595 N N . SER A 1 73 ? -10.140 -15.155 9.049 1.00 92.94 73 SER A N 1
ATOM 596 C CA . SER A 1 73 ? -9.705 -14.850 7.678 1.00 92.94 73 SER A CA 1
ATOM 597 C C . SER A 1 73 ? -8.627 -13.764 7.621 1.00 92.94 73 SER A C 1
ATOM 599 O O . SER A 1 73 ? -8.020 -13.585 6.567 1.00 92.94 73 SER A O 1
ATOM 601 N N . LEU A 1 74 ? -8.400 -13.033 8.720 1.00 95.75 74 LEU A N 1
ATOM 602 C CA . LEU A 1 74 ? -7.271 -12.119 8.861 1.00 95.75 74 LEU A CA 1
ATOM 603 C C . LEU A 1 74 ? -6.078 -12.918 9.388 1.00 95.75 74 LEU A C 1
ATOM 605 O O . LEU A 1 74 ? -6.085 -13.359 10.537 1.00 95.75 74 LEU A O 1
ATOM 609 N N . LEU A 1 75 ? -5.079 -13.132 8.535 1.00 95.75 75 LEU A N 1
ATOM 610 C CA . LEU A 1 75 ? -3.931 -13.983 8.851 1.00 95.75 75 LEU A CA 1
ATOM 611 C C . LEU A 1 75 ? -2.652 -13.153 9.030 1.00 95.75 75 LEU A C 1
ATOM 613 O O . LEU A 1 75 ? -2.455 -12.184 8.291 1.00 95.75 75 LEU A O 1
ATOM 617 N N . PRO A 1 76 ? -1.749 -13.538 9.948 1.00 95.88 76 PRO A N 1
ATOM 618 C CA . PRO A 1 76 ? -0.391 -13.010 9.958 1.00 95.88 76 PRO A CA 1
ATOM 619 C C . PRO A 1 76 ? 0.288 -13.247 8.602 1.00 95.88 76 PRO A C 1
ATOM 621 O O . PRO A 1 76 ? 0.183 -14.341 8.044 1.00 95.88 76 PRO A O 1
ATOM 624 N N . LEU A 1 77 ? 0.986 -12.242 8.074 1.00 93.56 77 LEU A N 1
ATOM 625 C CA . LEU A 1 77 ? 1.659 -12.285 6.774 1.00 93.56 77 LEU A CA 1
ATOM 626 C C . LEU A 1 77 ? 2.709 -13.402 6.730 1.00 93.56 77 LEU A C 1
ATOM 628 O O . LEU A 1 77 ? 2.755 -14.150 5.759 1.00 93.56 77 LEU A O 1
ATOM 632 N N . ASP A 1 78 ? 3.474 -13.547 7.811 1.00 91.12 78 ASP A N 1
ATOM 633 C CA . ASP A 1 78 ? 4.535 -14.552 7.956 1.00 91.12 78 ASP A CA 1
ATOM 634 C C . ASP A 1 78 ? 4.001 -15.926 8.417 1.00 91.12 78 ASP A C 1
ATOM 636 O O . ASP A 1 78 ? 4.761 -16.869 8.629 1.00 91.12 78 ASP A O 1
ATOM 640 N N . GLY A 1 79 ? 2.681 -16.051 8.595 1.00 89.75 79 GLY A N 1
ATOM 641 C CA . GLY A 1 79 ? 2.013 -17.288 8.988 1.00 89.75 79 GLY A CA 1
ATOM 642 C C . GLY A 1 79 ? 1.622 -18.171 7.801 1.00 89.75 79 GLY A C 1
ATOM 643 O O . GLY A 1 79 ? 1.591 -17.747 6.643 1.00 89.75 79 GLY A O 1
ATOM 644 N N . ALA A 1 80 ? 1.248 -19.421 8.092 1.00 89.25 80 ALA A N 1
ATOM 645 C CA . ALA A 1 80 ? 0.763 -20.354 7.078 1.00 89.25 80 ALA A CA 1
ATOM 646 C C . ALA A 1 80 ? -0.464 -19.783 6.341 1.00 89.25 80 ALA A C 1
ATOM 648 O O . ALA A 1 80 ? -1.503 -19.514 6.942 1.00 89.25 80 ALA A O 1
ATOM 649 N N . GLY A 1 81 ? -0.339 -19.601 5.024 1.00 87.44 81 GLY A N 1
ATOM 650 C CA . GLY A 1 81 ? -1.403 -19.052 4.181 1.00 87.44 81 GLY A CA 1
ATOM 651 C C . GLY A 1 81 ? -1.537 -17.524 4.205 1.00 87.44 81 GLY A C 1
ATOM 652 O O . GLY A 1 81 ? -2.424 -17.011 3.525 1.00 87.44 81 GLY A O 1
ATOM 653 N N . GLY A 1 82 ? -0.662 -16.794 4.910 1.00 86.56 82 GLY A N 1
ATOM 654 C CA . GLY A 1 82 ? -0.674 -15.326 4.983 1.00 86.56 82 GLY A CA 1
ATOM 655 C C . GLY A 1 82 ? -0.541 -14.648 3.617 1.00 86.56 82 GLY A C 1
ATOM 656 O O . GLY A 1 82 ? -1.338 -13.775 3.272 1.00 86.56 82 GLY A O 1
ATOM 657 N N . ASP A 1 83 ? 0.383 -15.121 2.778 1.00 85.56 83 ASP A N 1
ATOM 658 C CA . ASP A 1 83 ? 0.521 -14.653 1.390 1.00 85.56 83 ASP A CA 1
ATOM 659 C C . ASP A 1 83 ? -0.716 -15.003 0.530 1.00 85.56 83 ASP A C 1
ATOM 661 O O . ASP A 1 83 ? -1.133 -14.281 -0.378 1.00 85.56 83 ASP A O 1
ATOM 665 N N . GLY A 1 84 ? -1.410 -16.084 0.883 1.00 89.06 84 GLY A N 1
ATOM 666 C CA . GLY A 1 84 ? -2.652 -16.508 0.247 1.00 89.06 84 GLY A CA 1
ATOM 667 C C . GLY A 1 84 ? -3.911 -15.769 0.724 1.00 89.06 84 GLY A C 1
ATOM 668 O O . GLY A 1 84 ? -4.967 -15.909 0.106 1.00 89.06 84 GLY A O 1
ATOM 669 N N . ALA A 1 85 ? -3.847 -14.995 1.805 1.00 93.38 85 ALA A N 1
ATOM 670 C CA . ALA A 1 85 ? -5.031 -14.389 2.401 1.00 93.38 85 ALA A CA 1
ATOM 671 C C . ALA A 1 85 ? -5.579 -13.236 1.544 1.00 93.38 85 ALA A C 1
ATOM 673 O O . ALA A 1 85 ? -4.838 -12.573 0.814 1.00 93.38 85 ALA A O 1
ATOM 674 N N . ALA A 1 86 ? -6.882 -12.955 1.650 1.00 94.00 86 ALA A N 1
ATOM 675 C CA . ALA A 1 86 ? -7.465 -11.753 1.046 1.00 94.00 86 ALA A CA 1
ATOM 676 C C . ALA A 1 86 ? -6.861 -10.482 1.666 1.00 94.00 86 ALA A C 1
ATOM 678 O O . ALA A 1 86 ? -6.501 -9.553 0.941 1.00 94.00 86 ALA A O 1
ATOM 679 N N . VAL A 1 87 ? -6.702 -10.505 2.991 1.00 96.56 87 VAL A N 1
ATOM 680 C CA . VAL A 1 87 ? -6.005 -9.507 3.800 1.00 96.56 87 VAL A CA 1
ATOM 681 C C . VAL A 1 87 ? -5.116 -10.249 4.792 1.00 96.56 87 VAL A C 1
ATOM 683 O O . VAL A 1 87 ? -5.571 -11.180 5.458 1.00 96.56 87 VAL A O 1
ATOM 686 N N . SER A 1 88 ? -3.864 -9.833 4.891 1.00 97.38 88 SER A N 1
ATOM 687 C CA . SER A 1 88 ? -2.907 -10.288 5.891 1.00 97.38 88 SER A CA 1
ATOM 688 C C . SER A 1 88 ? -2.288 -9.095 6.612 1.00 97.38 88 SER A C 1
ATOM 690 O O . SER A 1 88 ? -2.399 -7.956 6.151 1.00 97.38 88 SER A O 1
ATOM 692 N N . TYR A 1 89 ? -1.671 -9.338 7.765 1.00 97.69 89 TYR A N 1
ATOM 693 C CA . TYR A 1 89 ? -1.013 -8.289 8.539 1.00 97.69 89 TYR A CA 1
ATOM 694 C C . TYR A 1 89 ? 0.349 -8.734 9.059 1.00 97.69 89 TYR A C 1
ATOM 696 O O . TYR A 1 89 ? 0.538 -9.897 9.402 1.00 97.69 89 TYR A O 1
ATOM 704 N N . ARG A 1 90 ? 1.288 -7.803 9.177 1.00 96.81 90 ARG A N 1
ATOM 705 C CA . ARG A 1 90 ? 2.494 -7.969 9.988 1.00 96.81 90 ARG A CA 1
ATOM 706 C C . ARG A 1 90 ? 2.433 -6.979 11.141 1.00 96.81 90 ARG A C 1
ATOM 708 O O . ARG A 1 90 ? 2.182 -5.797 10.919 1.00 96.81 90 ARG A O 1
ATOM 715 N N . GLU A 1 91 ? 2.633 -7.471 12.355 1.00 96.31 91 GLU A N 1
ATOM 716 C CA . GLU A 1 91 ? 2.823 -6.616 13.523 1.00 96.31 91 GLU A CA 1
ATOM 717 C C . GLU A 1 91 ? 4.294 -6.191 13.594 1.00 96.31 91 GLU A C 1
ATOM 719 O O . GLU A 1 91 ? 5.197 -7.002 13.393 1.00 96.31 91 GLU A O 1
ATOM 724 N N . LEU A 1 92 ? 4.518 -4.902 13.804 1.00 96.31 92 LEU A N 1
ATOM 725 C CA . LEU A 1 92 ? 5.810 -4.241 13.885 1.00 96.31 92 LEU A CA 1
ATOM 726 C C . LEU A 1 92 ? 6.055 -3.802 15.326 1.00 96.31 92 LEU A C 1
ATOM 728 O O . LEU A 1 92 ? 5.119 -3.592 16.099 1.00 96.31 92 LEU A O 1
ATOM 732 N N . GLU A 1 93 ? 7.322 -3.618 15.673 1.00 95.62 93 GLU A N 1
ATOM 733 C CA . GLU A 1 93 ? 7.688 -3.053 16.965 1.00 95.62 93 GLU A CA 1
ATOM 734 C C . GLU A 1 93 ? 7.256 -1.585 17.073 1.00 95.62 93 GLU A C 1
ATOM 736 O O . GLU A 1 93 ? 7.366 -0.805 16.125 1.00 95.62 93 GLU A O 1
ATOM 741 N N . GLY A 1 94 ? 6.776 -1.200 18.253 1.00 92.12 94 GLY A N 1
ATOM 742 C CA . GLY A 1 94 ? 6.401 0.175 18.560 1.00 92.12 94 GLY A CA 1
ATOM 743 C C . GLY A 1 94 ? 5.467 0.268 19.768 1.00 92.12 94 GLY A C 1
ATOM 744 O O . GLY A 1 94 ? 4.804 -0.715 20.114 1.00 92.12 94 GLY A O 1
ATOM 745 N N . PRO A 1 95 ? 5.401 1.434 20.435 1.00 94.19 95 PRO A N 1
ATOM 746 C CA . PRO A 1 95 ? 4.451 1.652 21.517 1.00 94.19 95 PRO A CA 1
ATOM 747 C C . PRO A 1 95 ? 3.005 1.654 21.000 1.00 94.19 95 PRO A C 1
ATOM 749 O O . PRO A 1 95 ? 2.739 1.792 19.803 1.00 94.19 95 PRO A O 1
ATOM 752 N N . GLU A 1 96 ? 2.051 1.525 21.920 1.00 89.88 96 GLU A N 1
ATOM 753 C CA . GLU A 1 96 ? 0.628 1.664 21.607 1.00 89.88 96 GLU A CA 1
ATOM 754 C C . GLU A 1 96 ? 0.334 3.004 20.909 1.00 89.88 96 GLU A C 1
ATOM 756 O O . GLU A 1 96 ? 0.955 4.024 21.203 1.00 89.88 96 GLU A O 1
ATOM 761 N N . GLY A 1 97 ? -0.578 2.983 19.934 1.00 90.12 97 GLY A N 1
ATOM 762 C CA . GLY A 1 97 ? -0.889 4.140 19.090 1.00 90.12 97 GLY A CA 1
ATOM 763 C C . GLY A 1 97 ? 0.093 4.377 17.936 1.00 90.12 97 GLY A C 1
ATOM 764 O O . GLY A 1 97 ? -0.193 5.194 17.069 1.00 90.1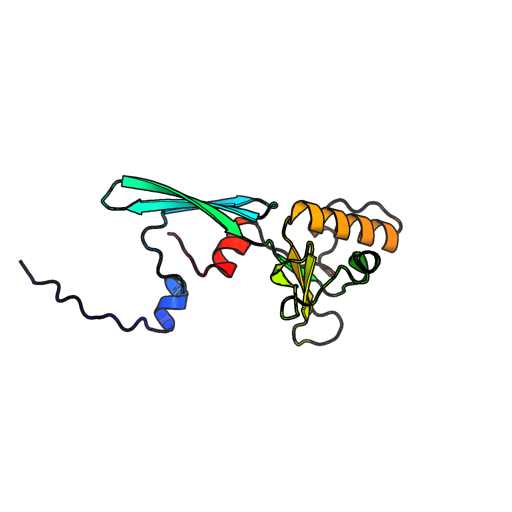2 97 GLY A O 1
ATOM 765 N N . SER A 1 98 ? 1.208 3.641 17.862 1.00 96.31 98 SER A N 1
ATOM 766 C CA . SER A 1 98 ? 2.084 3.666 16.682 1.00 96.31 98 SER A CA 1
ATOM 767 C C . SER A 1 98 ? 1.480 2.890 15.516 1.00 96.31 98 SER A C 1
ATOM 769 O O . SER A 1 98 ? 0.643 2.007 15.708 1.00 96.31 98 SER A O 1
ATOM 771 N N . TYR A 1 99 ? 1.969 3.165 14.307 1.00 97.38 99 TYR A N 1
ATOM 772 C CA . TYR A 1 99 ? 1.672 2.455 13.058 1.00 97.38 99 TYR A CA 1
ATOM 773 C C . TYR A 1 99 ? 2.227 1.022 13.028 1.00 97.38 99 TYR A C 1
ATOM 775 O O . TYR A 1 99 ? 3.018 0.648 12.165 1.00 97.38 99 TYR A O 1
ATOM 783 N N . ARG A 1 100 ? 1.824 0.214 14.007 1.00 96.75 100 ARG A N 1
ATOM 784 C CA . ARG A 1 100 ? 2.405 -1.096 14.289 1.00 96.75 100 ARG A CA 1
ATOM 785 C C . ARG A 1 100 ? 1.835 -2.223 13.439 1.00 96.75 100 ARG A C 1
ATOM 787 O O . ARG A 1 100 ? 2.326 -3.335 13.525 1.00 96.75 100 ARG A O 1
ATOM 794 N N . TYR A 1 101 ? 0.804 -1.985 12.636 1.00 97.56 101 TYR A N 1
ATOM 795 C CA . TYR A 1 101 ? 0.239 -3.014 11.768 1.00 97.56 101 TYR A CA 1
ATOM 796 C C . TYR A 1 101 ? 0.469 -2.665 10.307 1.00 97.56 101 TYR A C 1
ATOM 798 O O . TYR A 1 101 ? -0.185 -1.777 9.772 1.00 97.56 101 TYR A O 1
ATOM 806 N N . MET A 1 102 ? 1.351 -3.396 9.631 1.00 97.38 102 MET A N 1
ATOM 807 C CA . MET A 1 102 ? 1.407 -3.386 8.173 1.00 97.38 102 MET A CA 1
ATOM 808 C C . MET A 1 102 ? 0.301 -4.293 7.641 1.00 97.38 102 MET A C 1
ATOM 810 O O . MET A 1 102 ? 0.388 -5.513 7.755 1.00 97.38 102 MET A O 1
ATOM 814 N N . LEU A 1 103 ? -0.732 -3.710 7.048 1.00 97.75 103 LEU A N 1
ATOM 815 C CA . LEU A 1 103 ? -1.789 -4.435 6.352 1.00 97.75 103 LEU A CA 1
ATOM 816 C C . LEU A 1 103 ? -1.380 -4.658 4.900 1.00 97.75 103 LEU A C 1
ATOM 818 O O . LEU A 1 103 ? -0.895 -3.734 4.255 1.00 97.75 103 LEU A O 1
ATOM 822 N N . SER A 1 104 ? -1.621 -5.853 4.367 1.00 96.44 104 SER A N 1
ATOM 823 C CA . SER A 1 104 ? -1.412 -6.184 2.957 1.00 96.44 104 SER A CA 1
ATOM 824 C C . SER A 1 104 ? -2.619 -6.927 2.399 1.00 96.44 104 SER A C 1
ATOM 826 O O . SER A 1 104 ? -3.226 -7.751 3.081 1.00 96.44 104 SER A O 1
ATOM 828 N N . ALA A 1 105 ? -2.983 -6.668 1.146 1.00 95.81 105 ALA A N 1
ATOM 829 C CA . ALA A 1 105 ? -4.141 -7.300 0.523 1.00 95.81 105 ALA A CA 1
ATOM 830 C C . ALA A 1 105 ? -3.869 -7.765 -0.905 1.00 95.81 105 ALA A C 1
ATOM 832 O O . ALA A 1 105 ? -2.983 -7.264 -1.590 1.00 95.81 105 ALA A O 1
ATOM 833 N N . ARG A 1 106 ? -4.684 -8.714 -1.377 1.00 93.75 106 ARG A N 1
ATOM 834 C CA . ARG A 1 106 ? -4.729 -9.083 -2.804 1.00 93.75 106 ARG A CA 1
ATOM 835 C C . ARG A 1 106 ? -5.335 -7.982 -3.672 1.00 93.75 106 ARG A C 1
ATOM 837 O O . ARG A 1 106 ? -5.008 -7.882 -4.848 1.00 93.75 106 ARG A O 1
ATOM 844 N N . ASP A 1 107 ? -6.233 -7.194 -3.089 1.00 94.94 107 ASP A N 1
ATOM 845 C CA . ASP A 1 107 ? -6.919 -6.073 -3.725 1.00 94.94 107 ASP A CA 1
ATOM 846 C C . ASP A 1 107 ? -7.018 -4.922 -2.714 1.00 94.94 107 ASP A C 1
ATOM 848 O O . ASP A 1 107 ? -7.731 -5.006 -1.709 1.00 94.94 107 ASP A O 1
ATOM 852 N N . GLY A 1 108 ? -6.291 -3.837 -2.979 1.00 95.00 108 GLY A N 1
ATOM 853 C CA . GLY A 1 108 ? -6.261 -2.667 -2.109 1.00 95.00 108 GLY A CA 1
ATOM 854 C C . GLY A 1 108 ? -7.568 -1.873 -2.113 1.00 95.00 108 GLY A C 1
ATOM 855 O O . GLY A 1 108 ? -7.904 -1.287 -1.088 1.00 95.00 108 GLY A O 1
ATOM 856 N N . ARG A 1 109 ? -8.375 -1.907 -3.188 1.00 95.12 109 ARG A N 1
ATOM 857 C CA . ARG A 1 109 ? -9.722 -1.302 -3.167 1.00 95.12 109 ARG A CA 1
ATOM 858 C C . ARG A 1 109 ? -10.640 -2.060 -2.217 1.00 95.12 109 ARG A C 1
ATOM 860 O O . ARG A 1 109 ? -11.463 -1.444 -1.539 1.00 95.12 109 ARG A O 1
ATOM 867 N N . ALA A 1 110 ? -10.541 -3.389 -2.192 1.00 95.56 110 ALA A N 1
ATOM 868 C CA . ALA A 1 110 ? -11.317 -4.208 -1.268 1.00 95.56 110 ALA A CA 1
ATOM 869 C C . ALA A 1 110 ? -10.915 -3.914 0.186 1.00 95.56 110 ALA A C 1
ATOM 871 O O . ALA A 1 110 ? -11.794 -3.658 1.009 1.00 95.56 110 ALA A O 1
ATOM 872 N N . LEU A 1 111 ? -9.609 -3.851 0.472 1.00 96.56 111 LEU A N 1
ATOM 873 C CA . LEU A 1 111 ? -9.091 -3.465 1.787 1.00 96.56 111 LEU A CA 1
ATOM 874 C C . LEU A 1 111 ? -9.569 -2.067 2.208 1.00 96.56 111 LEU A C 1
ATOM 876 O O . LEU A 1 111 ? -10.159 -1.926 3.275 1.00 96.56 111 LEU A O 1
ATOM 880 N N . GLU A 1 112 ? -9.385 -1.053 1.359 1.00 96.38 112 GLU A N 1
ATOM 881 C CA . GLU A 1 112 ? -9.806 0.331 1.620 1.00 96.38 112 GLU A CA 1
ATOM 882 C C . GLU A 1 112 ? -11.298 0.397 1.977 1.00 96.38 112 GLU A C 1
ATOM 884 O O . GLU A 1 112 ? -11.677 0.981 2.991 1.00 96.38 112 GLU A O 1
ATOM 889 N N . ARG A 1 113 ? -12.159 -0.289 1.214 1.00 96.19 113 ARG A N 1
ATOM 890 C CA . ARG A 1 113 ? -13.598 -0.367 1.515 1.00 96.19 113 ARG A CA 1
ATOM 891 C C . ARG A 1 113 ? -13.877 -0.994 2.875 1.00 96.19 113 ARG A C 1
ATOM 893 O O . ARG A 1 113 ? -14.779 -0.541 3.574 1.00 96.19 113 ARG A O 1
ATOM 900 N N . MET A 1 114 ? -13.159 -2.050 3.246 1.00 96.69 114 MET A N 1
ATOM 901 C CA . MET A 1 114 ? -13.348 -2.707 4.540 1.00 96.69 114 MET A CA 1
ATOM 902 C C . MET A 1 114 ? -12.974 -1.786 5.699 1.00 96.69 114 MET A C 1
ATOM 904 O O . MET A 1 114 ? -13.760 -1.664 6.638 1.00 96.69 114 MET A O 1
ATOM 908 N N . LEU A 1 115 ? -11.840 -1.092 5.588 1.00 97.62 115 LEU A N 1
ATOM 909 C CA . LEU A 1 115 ? -11.377 -0.130 6.587 1.00 97.62 115 LEU A CA 1
ATOM 910 C C . LEU A 1 115 ? -12.356 1.041 6.729 1.00 97.62 115 LEU A C 1
ATOM 912 O O . LEU A 1 115 ? -12.822 1.319 7.829 1.00 97.62 115 LEU A O 1
ATOM 916 N N . LEU A 1 116 ? -12.770 1.659 5.618 1.00 97.56 116 LEU A N 1
ATOM 917 C CA . LEU A 1 116 ? -13.737 2.765 5.630 1.00 97.56 116 LEU A CA 1
ATOM 918 C C . LEU A 1 116 ? -15.094 2.348 6.211 1.00 97.56 116 LEU A C 1
ATOM 920 O O . LEU A 1 116 ? -15.701 3.091 6.986 1.00 97.56 116 LEU A O 1
ATOM 924 N N . ASN A 1 117 ? -15.562 1.139 5.890 1.00 96.88 117 ASN A N 1
ATOM 925 C CA . ASN A 1 117 ? -16.791 0.587 6.455 1.00 96.88 117 ASN A CA 1
ATOM 926 C C . ASN A 1 117 ? -16.670 0.295 7.956 1.00 96.88 117 ASN A C 1
ATOM 928 O O . ASN A 1 117 ? -17.654 0.451 8.680 1.00 96.88 117 ASN A O 1
ATOM 932 N N . GLY A 1 118 ? -15.509 -0.166 8.423 1.00 96.00 118 GLY A N 1
ATOM 933 C CA . GLY A 1 118 ? -15.235 -0.375 9.843 1.00 96.00 118 GLY A CA 1
ATOM 934 C C . GLY A 1 118 ? -15.188 0.951 10.599 1.00 96.00 118 GLY A C 1
ATOM 935 O O . GLY A 1 118 ? -15.937 1.138 11.558 1.00 96.00 118 GLY A O 1
ATOM 936 N N . ALA A 1 119 ? -14.405 1.905 10.097 1.00 96.88 119 ALA A N 1
ATOM 937 C CA . ALA A 1 119 ? -14.247 3.225 10.691 1.00 96.88 119 ALA A CA 1
ATOM 938 C C . ALA A 1 119 ? -15.574 3.990 10.739 1.00 96.88 119 ALA A C 1
ATOM 940 O O . ALA A 1 119 ? -15.904 4.586 11.762 1.00 96.88 119 ALA A O 1
ATOM 941 N N . SER A 1 120 ? -16.385 3.906 9.678 1.00 97.00 120 SER A N 1
ATOM 942 C CA . SER A 1 120 ? -17.703 4.550 9.655 1.00 97.00 120 SER A CA 1
ATOM 943 C C . SER A 1 120 ? -18.628 4.027 10.757 1.00 97.00 120 SER A C 1
ATOM 945 O O . SER A 1 120 ? -19.366 4.791 11.376 1.00 97.00 120 SER A O 1
ATOM 947 N N . ARG A 1 121 ? -18.579 2.716 11.036 1.00 95.00 121 ARG A N 1
ATOM 948 C CA . ARG A 1 121 ? -19.363 2.107 12.122 1.00 95.00 121 ARG A CA 1
ATOM 949 C C . ARG A 1 121 ? -18.849 2.548 13.485 1.00 95.00 121 ARG A C 1
ATOM 951 O O . ARG A 1 121 ? -19.656 2.942 14.317 1.00 95.00 121 ARG A O 1
ATOM 958 N N . ARG A 1 122 ? -17.530 2.497 13.697 1.00 94.44 122 ARG A N 1
ATOM 959 C CA . ARG A 1 122 ? -16.889 2.885 14.962 1.00 94.44 122 ARG A CA 1
ATOM 960 C C . ARG A 1 122 ? -17.154 4.349 15.313 1.00 94.44 122 ARG A C 1
ATOM 962 O O . ARG A 1 122 ? -17.422 4.663 16.464 1.00 94.44 122 ARG A O 1
ATOM 969 N N . LEU A 1 123 ? -17.108 5.234 14.319 1.00 95.31 123 LEU A N 1
ATOM 970 C CA . LEU A 1 123 ? -17.277 6.677 14.507 1.00 95.31 123 LEU A CA 1
ATOM 971 C C . LEU A 1 123 ? -18.737 7.147 14.445 1.00 95.31 123 LEU A C 1
ATOM 973 O O . LEU A 1 123 ? -18.997 8.326 14.669 1.00 95.31 123 LEU A O 1
ATOM 977 N N . GLY A 1 124 ? -19.684 6.271 14.094 1.00 96.50 124 GLY A N 1
ATOM 978 C CA . GLY A 1 124 ? -21.099 6.633 13.952 1.00 96.50 124 GLY A CA 1
ATOM 979 C C . GLY A 1 124 ? -21.387 7.652 12.839 1.00 96.50 124 GLY A C 1
ATOM 980 O O . GLY A 1 124 ? -22.450 8.268 12.835 1.00 96.50 124 GLY A O 1
ATOM 981 N N . ARG A 1 125 ? -20.458 7.844 11.893 1.00 96.94 125 ARG A N 1
ATOM 982 C CA . ARG A 1 125 ? -20.595 8.756 10.746 1.00 96.94 125 ARG A CA 1
ATOM 983 C C . ARG A 1 125 ? -19.985 8.144 9.496 1.00 96.94 125 ARG A C 1
ATOM 985 O O . ARG A 1 125 ? -19.096 7.308 9.589 1.00 96.94 125 ARG A O 1
ATOM 992 N N . GLN A 1 126 ? -20.403 8.602 8.321 1.00 97.06 126 GLN A N 1
ATOM 993 C CA . GLN A 1 126 ? -19.788 8.159 7.074 1.00 97.06 126 GLN A CA 1
ATOM 994 C C . GLN A 1 126 ? -18.337 8.665 6.968 1.00 97.06 126 GLN A C 1
ATOM 996 O O . GLN A 1 126 ? -18.063 9.850 7.175 1.00 97.06 126 GLN A O 1
ATOM 1001 N N . VAL A 1 127 ? -17.420 7.757 6.631 1.00 97.44 127 VAL A N 1
ATOM 1002 C CA . VAL A 1 127 ? -16.032 8.045 6.255 1.00 97.44 127 VAL A CA 1
ATOM 1003 C C . VAL A 1 127 ? -15.805 7.512 4.847 1.00 97.44 127 VAL A C 1
ATOM 1005 O O . VAL A 1 127 ? -16.071 6.342 4.570 1.00 97.44 127 VAL A O 1
ATOM 1008 N N . THR A 1 128 ? -15.335 8.369 3.945 1.00 96.38 128 THR A N 1
ATOM 1009 C CA . THR A 1 128 ? -15.185 8.037 2.517 1.00 96.38 128 THR A CA 1
ATOM 1010 C C . THR A 1 128 ? -13.740 8.041 2.040 1.00 96.38 128 THR A C 1
ATOM 1012 O O . THR A 1 128 ? -13.486 7.623 0.913 1.00 96.38 128 THR A O 1
ATOM 1015 N N . ASN A 1 129 ? -12.801 8.508 2.865 1.00 95.12 129 ASN A N 1
ATOM 1016 C CA . ASN A 1 129 ? -11.392 8.609 2.514 1.00 95.12 129 ASN A CA 1
ATOM 1017 C C . ASN A 1 129 ? -10.503 8.253 3.715 1.00 95.12 129 ASN A C 1
ATOM 1019 O O . ASN A 1 129 ? -10.758 8.696 4.832 1.00 95.12 129 AS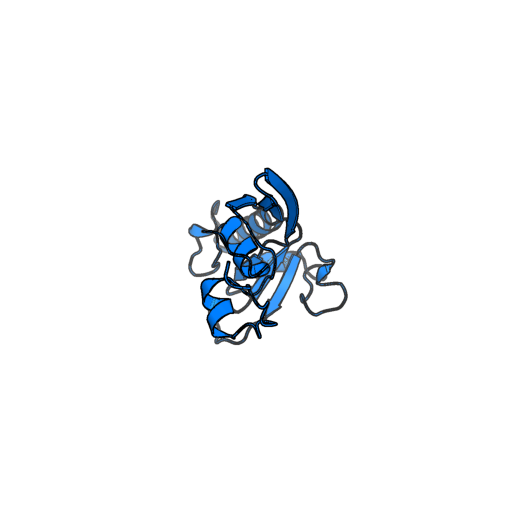N A O 1
ATOM 1023 N N . LEU A 1 130 ? -9.446 7.465 3.491 1.00 95.38 130 LEU A N 1
ATOM 1024 C CA . LEU A 1 130 ? -8.473 7.123 4.536 1.00 95.38 130 LEU A CA 1
ATOM 1025 C C . LEU A 1 130 ? -7.684 8.349 5.013 1.00 95.38 130 LEU A C 1
ATOM 1027 O O . LEU A 1 130 ? -7.271 8.385 6.166 1.00 95.38 130 LEU A O 1
ATOM 1031 N N . ASN A 1 131 ? -7.547 9.379 4.170 1.00 95.19 131 ASN A N 1
ATOM 1032 C CA . ASN A 1 131 ? -6.930 10.652 4.556 1.00 95.19 131 ASN A CA 1
ATOM 1033 C C . ASN A 1 131 ? -7.711 11.390 5.656 1.00 95.19 131 ASN A C 1
ATOM 1035 O O . ASN A 1 131 ? -7.146 12.255 6.316 1.00 95.19 131 ASN A O 1
ATOM 1039 N N . ASP A 1 132 ? -8.983 11.041 5.880 1.00 96.12 132 ASP A N 1
ATOM 1040 C CA . ASP A 1 132 ? -9.791 11.599 6.970 1.00 96.12 132 ASP A CA 1
ATOM 1041 C C . ASP A 1 132 ? -9.469 10.940 8.328 1.00 96.12 132 ASP A C 1
ATOM 1043 O O . ASP A 1 132 ? -10.050 11.311 9.350 1.00 96.12 132 ASP A O 1
ATOM 1047 N N . LEU A 1 133 ? -8.585 9.931 8.342 1.00 96.88 133 LEU A N 1
ATOM 1048 C CA . LEU A 1 133 ? -8.190 9.136 9.508 1.00 96.88 133 LEU A CA 1
ATOM 1049 C C . LEU A 1 133 ? -6.653 9.088 9.680 1.00 96.88 133 LEU A C 1
ATOM 1051 O O . LEU A 1 133 ? -6.088 7.997 9.802 1.00 96.88 133 LEU A O 1
ATOM 1055 N N . PRO A 1 134 ? -5.960 10.242 9.719 1.00 96.00 134 PRO A N 1
ATOM 1056 C CA . PRO A 1 134 ? -4.495 10.312 9.721 1.00 96.00 134 PRO A CA 1
ATOM 1057 C C . PRO A 1 134 ? -3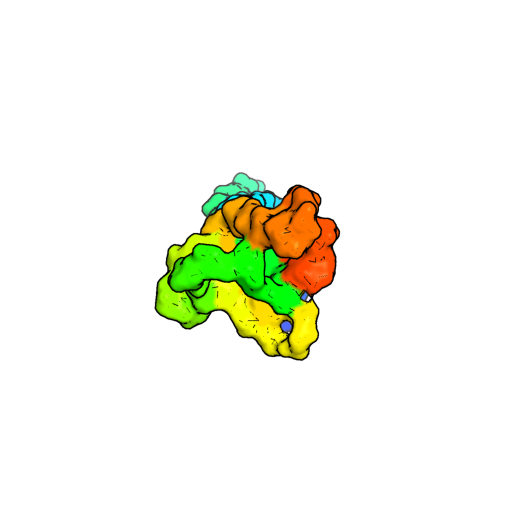.843 9.878 11.042 1.00 96.00 134 PRO A C 1
ATOM 1059 O O . PRO A 1 134 ? -2.625 9.847 11.121 1.00 96.00 134 PRO A O 1
ATOM 1062 N N . GLU A 1 135 ? -4.630 9.572 12.075 1.00 95.81 135 GLU A N 1
ATOM 1063 C CA . GLU A 1 135 ? -4.161 8.972 13.337 1.00 95.81 135 GLU A CA 1
ATOM 1064 C C . GLU A 1 135 ? -4.340 7.443 13.343 1.00 95.81 135 GLU A C 1
ATOM 1066 O O . GLU A 1 135 ? -3.932 6.745 14.269 1.00 95.81 135 GLU A O 1
ATOM 1071 N N . THR A 1 136 ? -5.043 6.903 12.343 1.00 97.25 136 THR A N 1
ATOM 1072 C CA . THR A 1 136 ? -5.348 5.470 12.244 1.00 97.25 136 THR A CA 1
ATOM 1073 C C . THR A 1 136 ? -4.616 4.825 11.085 1.00 97.25 136 THR A C 1
ATOM 1075 O O . THR A 1 136 ? -4.141 3.705 11.250 1.00 97.25 136 THR A O 1
ATOM 1078 N N . TYR A 1 137 ? -4.498 5.508 9.941 1.00 97.81 137 TYR A N 1
ATOM 1079 C CA . TYR A 1 137 ? -3.900 4.948 8.733 1.00 97.81 137 TYR A CA 1
ATOM 1080 C C . TYR A 1 137 ? -2.832 5.856 8.133 1.00 97.81 137 TYR A C 1
ATOM 1082 O O . TYR A 1 137 ? -3.064 7.037 7.887 1.00 97.81 137 TYR A O 1
ATOM 1090 N N . TYR A 1 138 ? -1.702 5.247 7.788 1.00 97.00 138 TYR A N 1
ATOM 1091 C CA . TYR A 1 138 ? -0.688 5.840 6.930 1.00 97.00 138 TYR A CA 1
ATOM 1092 C C . TYR A 1 138 ? -0.594 5.014 5.652 1.00 97.00 138 TYR A C 1
ATOM 1094 O O . TYR A 1 138 ? -0.373 3.803 5.695 1.00 97.00 138 TYR A O 1
ATOM 1102 N N . HIS A 1 139 ? -0.766 5.657 4.501 1.00 95.12 139 HIS A N 1
ATOM 1103 C CA . HIS A 1 139 ? -0.699 4.994 3.203 1.00 95.12 139 HIS A CA 1
ATOM 1104 C C . HIS A 1 139 ? 0.034 5.864 2.189 1.00 95.12 139 HIS A C 1
ATOM 1106 O O . HIS A 1 139 ? 0.116 7.083 2.323 1.00 95.12 139 HIS A O 1
ATOM 1112 N N . LEU A 1 140 ? 0.568 5.198 1.174 1.00 94.50 140 LEU A N 1
ATOM 1113 C CA . LEU A 1 140 ?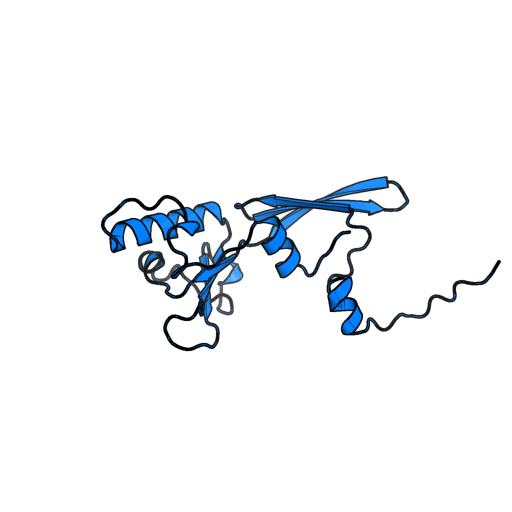 1.276 5.813 0.062 1.00 94.50 140 LEU A CA 1
ATOM 1114 C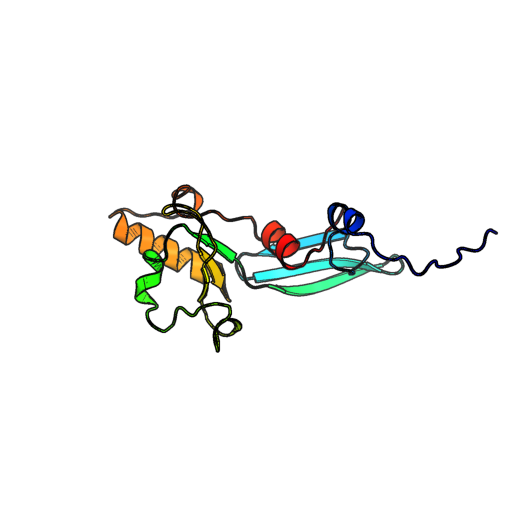 C . LEU A 1 140 ? 0.475 5.629 -1.225 1.00 94.50 140 LEU A C 1
ATOM 1116 O O . LEU A 1 140 ? -0.394 4.753 -1.310 1.00 94.50 140 LEU A O 1
ATOM 1120 N N . GLY A 1 141 ? 0.791 6.416 -2.253 1.00 94.62 141 GLY A N 1
ATOM 1121 C CA . GLY A 1 141 ? 0.228 6.188 -3.576 1.00 94.62 141 GLY A CA 1
ATOM 1122 C C . GLY A 1 141 ? 0.647 4.818 -4.142 1.00 94.62 141 GLY A C 1
ATOM 1123 O O . GLY A 1 141 ? 1.642 4.229 -3.711 1.00 94.62 141 GLY A O 1
ATOM 1124 N N . PRO A 1 142 ? -0.118 4.248 -5.093 1.00 95.69 142 PRO A N 1
ATOM 1125 C CA . PRO A 1 142 ? 0.171 2.913 -5.617 1.00 95.69 142 PRO A CA 1
ATOM 1126 C C . PRO A 1 142 ? 1.554 2.769 -6.260 1.00 95.69 142 PRO A C 1
ATOM 1128 O O . PRO A 1 142 ? 2.131 1.684 -6.215 1.00 95.69 142 PRO A O 1
ATOM 1131 N N . VAL A 1 143 ? 2.075 3.837 -6.875 1.00 96.25 143 VAL A N 1
ATOM 1132 C CA . VAL A 1 143 ? 3.405 3.825 -7.502 1.00 96.25 143 VAL A CA 1
ATOM 1133 C C . VAL A 1 143 ? 4.477 3.770 -6.423 1.00 96.25 143 VAL A C 1
ATOM 1135 O O . VAL A 1 143 ? 5.341 2.903 -6.479 1.00 96.25 143 VAL A O 1
ATOM 1138 N N . GLU A 1 144 ? 4.381 4.612 -5.396 1.00 95.50 144 GLU A N 1
ATOM 1139 C CA . GLU A 1 144 ? 5.309 4.615 -4.266 1.00 95.50 144 GLU A CA 1
ATOM 1140 C C . GLU A 1 144 ? 5.302 3.267 -3.537 1.00 95.50 144 GLU A C 1
ATOM 1142 O O . GLU A 1 144 ? 6.363 2.707 -3.270 1.00 95.50 144 GLU A O 1
ATOM 1147 N N . GLN A 1 145 ? 4.119 2.688 -3.297 1.00 95.00 145 GLN A N 1
ATOM 1148 C CA . GLN A 1 145 ? 4.008 1.344 -2.724 1.00 95.00 145 GLN A CA 1
ATOM 1149 C C . GLN A 1 145 ? 4.725 0.291 -3.571 1.00 95.00 145 GLN A C 1
ATOM 1151 O O . GLN A 1 145 ? 5.397 -0.579 -3.020 1.00 95.00 145 GLN A O 1
ATOM 1156 N N . TYR A 1 146 ? 4.568 0.346 -4.896 1.00 95.31 146 TYR A N 1
ATOM 1157 C CA . TYR A 1 146 ? 5.211 -0.586 -5.815 1.00 95.31 146 TYR A CA 1
ATOM 1158 C C . TYR A 1 146 ? 6.739 -0.448 -5.802 1.00 95.31 146 TYR A C 1
ATOM 1160 O O . TYR A 1 146 ? 7.443 -1.451 -5.673 1.00 95.31 146 TYR A O 1
ATOM 1168 N N . LEU A 1 147 ? 7.252 0.780 -5.900 1.00 94.25 147 LEU A N 1
ATOM 1169 C CA . LEU A 1 147 ? 8.692 1.045 -5.897 1.00 94.25 147 LEU A CA 1
ATOM 1170 C C . LEU A 1 147 ? 9.326 0.619 -4.569 1.00 94.25 147 LEU A C 1
ATOM 1172 O O . LEU A 1 147 ? 10.337 -0.070 -4.574 1.00 94.25 147 LEU A O 1
ATOM 1176 N N . MET A 1 148 ? 8.689 0.928 -3.434 1.00 93.31 148 MET A N 1
ATOM 1177 C CA . MET A 1 148 ? 9.183 0.526 -2.112 1.00 93.31 148 MET A CA 1
ATOM 1178 C C . MET A 1 148 ? 9.145 -0.985 -1.881 1.00 93.31 148 MET A C 1
ATOM 1180 O O . MET A 1 148 ? 10.015 -1.508 -1.196 1.00 93.31 148 MET A O 1
ATOM 1184 N N . LEU A 1 149 ? 8.149 -1.697 -2.421 1.00 92.25 149 LEU A N 1
ATOM 1185 C CA . LEU A 1 149 ? 8.096 -3.159 -2.316 1.00 92.25 149 LEU A CA 1
ATOM 1186 C C . LEU A 1 149 ? 9.168 -3.839 -3.157 1.00 92.25 149 LEU A C 1
ATOM 1188 O O . LEU A 1 149 ? 9.720 -4.855 -2.748 1.00 92.25 149 LEU A O 1
ATOM 1192 N N . THR A 1 150 ? 9.388 -3.323 -4.363 1.00 92.81 150 THR A N 1
ATOM 1193 C CA . THR A 1 150 ? 10.282 -3.963 -5.327 1.00 92.81 150 THR A CA 1
ATOM 1194 C C . THR A 1 150 ? 11.727 -3.547 -5.124 1.00 92.81 150 THR A C 1
ATOM 1196 O O . THR A 1 150 ? 12.609 -4.337 -5.414 1.00 92.81 150 THR A O 1
ATOM 1199 N N . GLY A 1 151 ? 11.977 -2.345 -4.602 1.00 91.81 151 GLY A N 1
ATOM 1200 C CA . GLY A 1 151 ? 13.307 -1.745 -4.600 1.00 91.81 151 GLY A CA 1
ATOM 1201 C C . GLY A 1 151 ? 13.707 -1.166 -5.940 1.00 91.81 151 GLY A C 1
ATOM 1202 O O . GLY A 1 151 ? 14.879 -0.873 -6.136 1.00 91.81 151 GLY A O 1
ATOM 1203 N N . ARG A 1 152 ? 12.765 -1.036 -6.875 1.00 92.69 152 ARG A N 1
ATOM 1204 C CA . ARG A 1 152 ? 13.014 -0.444 -8.187 1.00 92.69 152 ARG A CA 1
ATOM 1205 C C . ARG A 1 152 ? 12.954 1.070 -8.096 1.00 92.69 152 ARG A C 1
ATOM 1207 O O . ARG A 1 152 ? 12.142 1.626 -7.358 1.00 92.69 152 ARG A O 1
ATOM 1214 N N . VAL A 1 153 ? 13.747 1.731 -8.927 1.00 87.75 153 VAL A N 1
ATOM 1215 C CA . VAL A 1 153 ? 13.719 3.185 -9.114 1.00 87.75 153 VAL A CA 1
ATOM 1216 C C . VAL A 1 153 ? 13.713 3.522 -10.602 1.00 87.75 153 VAL A C 1
ATOM 1218 O O . VAL A 1 153 ? 14.042 2.689 -11.447 1.00 87.75 153 VAL A O 1
ATOM 1221 N N . TYR A 1 154 ? 13.330 4.749 -10.928 1.00 83.06 154 TYR A N 1
ATOM 1222 C CA . TYR A 1 154 ? 13.454 5.310 -12.269 1.00 83.06 154 TYR A CA 1
ATOM 1223 C C . TYR A 1 154 ? 13.780 6.802 -12.166 1.00 83.06 154 TYR A C 1
ATOM 1225 O O . TYR A 1 154 ? 13.414 7.443 -11.177 1.00 83.06 154 TYR A O 1
ATOM 1233 N N . PHE A 1 155 ? 14.467 7.335 -13.177 1.00 69.31 155 PHE A N 1
ATOM 1234 C CA . PHE A 1 155 ? 14.910 8.731 -13.257 1.00 69.31 155 PHE A CA 1
ATOM 1235 C C . PHE A 1 155 ? 14.568 9.327 -14.621 1.00 69.31 155 PHE A C 1
ATOM 1237 O O . PHE A 1 155 ? 14.606 8.566 -15.618 1.00 69.31 155 PHE A O 1
#